Protein AF-A0A7Y4X8D6-F1 (afdb_monomer_lite)

Radius of gyration: 16.33 Å; chains: 1; bounding box: 39×43×37 Å

Sequence (96 aa):
YNPEPPKVGVRRAIATDPLPDTLFKPASALRHGAYKLLHDYETGRDELYDLRNDLGELRDLAAVNQRLTATLRQRLDAALRRVKARRPSKNEQFQP

Secondary structure (DSSP, 8-state):
--PPPP----------S---TTSSS-EEEEEETTEEEEEETTT--EEEEETTT-TT-----TTT-HHHHHHHHHHHHHHHHHTTPPPPPP-TT---

Structure (mmCIF, N/CA/C/O backbone):
data_AF-A0A7Y4X8D6-F1
#
_entry.id   AF-A0A7Y4X8D6-F1
#
loop_
_atom_site.group_PDB
_atom_site.id
_atom_site.type_symbol
_atom_site.label_atom_id
_atom_site.label_alt_id
_atom_site.label_comp_id
_atom_site.label_asym_id
_atom_site.label_entity_id
_atom_site.label_seq_id
_atom_site.pdbx_PDB_ins_code
_atom_site.Cartn_x
_atom_site.Cartn_y
_atom_site.Cartn_z
_atom_site.occupancy
_atom_site.B_iso_or_equiv
_atom_site.auth_seq_id
_atom_site.auth_comp_id
_atom_site.auth_asym_id
_atom_site.auth_atom_id
_atom_site.pdbx_PDB_model_num
ATOM 1 N N . TYR A 1 1 ? -2.034 20.328 -22.906 1.00 38.88 1 TYR A N 1
ATOM 2 C CA . TYR A 1 1 ? -1.358 21.128 -21.869 1.00 38.88 1 TYR A CA 1
ATOM 3 C C . TYR A 1 1 ? -2.441 21.595 -20.917 1.00 38.88 1 TYR A C 1
ATOM 5 O O . TYR A 1 1 ? -3.299 22.349 -21.351 1.00 38.88 1 TYR A O 1
ATOM 13 N N . ASN A 1 2 ? -2.488 21.052 -19.701 1.00 36.91 2 ASN A N 1
ATOM 14 C CA . ASN A 1 2 ? -3.418 21.509 -18.671 1.00 36.91 2 ASN A CA 1
ATOM 15 C C . ASN A 1 2 ? -2.603 22.390 -17.717 1.00 36.91 2 ASN A C 1
ATOM 17 O O . ASN A 1 2 ? -1.747 21.844 -17.020 1.00 36.91 2 ASN A O 1
ATOM 21 N N . PRO A 1 3 ? -2.744 23.723 -17.753 1.00 43.44 3 PRO A N 1
ATOM 22 C CA . PRO A 1 3 ? -2.021 24.576 -16.827 1.00 43.44 3 PRO A CA 1
ATOM 23 C C . PRO A 1 3 ? -2.612 24.397 -15.424 1.00 43.44 3 PRO A C 1
ATOM 25 O O . PRO A 1 3 ? -3.791 24.659 -15.201 1.00 43.44 3 PRO A O 1
ATOM 28 N N . GLU 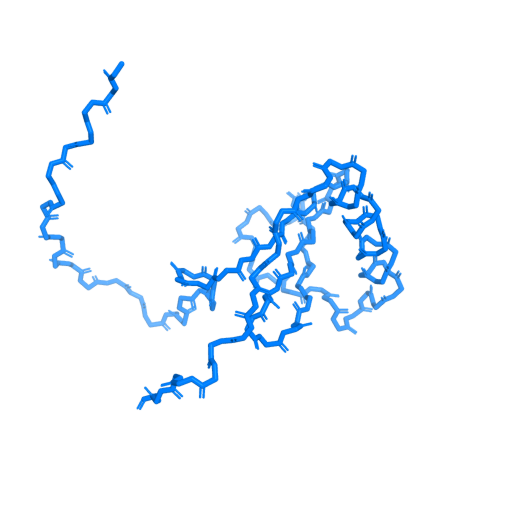A 1 4 ? -1.793 23.929 -14.484 1.00 43.47 4 GLU A N 1
ATOM 29 C CA . GLU A 1 4 ? -2.133 23.937 -13.060 1.00 43.47 4 GLU A CA 1
ATOM 30 C C . GLU A 1 4 ? -2.354 25.395 -12.608 1.00 43.47 4 GLU A C 1
ATOM 32 O O . GLU A 1 4 ? -1.490 26.243 -12.865 1.00 43.47 4 GLU A O 1
ATOM 37 N N . PRO A 1 5 ? -3.477 25.729 -11.950 1.00 42.91 5 PRO A N 1
ATOM 38 C CA . PRO A 1 5 ? -3.671 27.064 -11.403 1.00 42.91 5 PRO A CA 1
ATOM 39 C C . PRO A 1 5 ? -2.715 27.311 -10.221 1.00 42.91 5 PRO A C 1
ATOM 41 O O . PRO A 1 5 ? -2.306 26.370 -9.531 1.00 42.91 5 PRO A O 1
ATOM 44 N N . PRO A 1 6 ? -2.339 28.577 -9.956 1.00 40.50 6 PRO A N 1
ATOM 45 C CA . PRO A 1 6 ? -1.408 28.907 -8.886 1.00 40.50 6 PRO A CA 1
ATOM 46 C C . PRO A 1 6 ? -1.961 28.461 -7.529 1.00 40.50 6 PRO A C 1
ATOM 48 O O . PRO A 1 6 ? -3.134 28.670 -7.218 1.00 40.50 6 PRO A O 1
ATOM 51 N N . LYS A 1 7 ? -1.093 27.860 -6.706 1.00 50.62 7 LYS A N 1
ATOM 52 C CA . LYS A 1 7 ? -1.414 27.435 -5.339 1.00 50.62 7 LYS A CA 1
ATOM 53 C C . LYS A 1 7 ? -1.719 28.664 -4.479 1.00 50.62 7 LYS A C 1
ATOM 55 O O . LYS A 1 7 ? -0.821 29.274 -3.907 1.00 50.62 7 LYS A O 1
ATOM 60 N N . VAL A 1 8 ? -2.995 29.033 -4.403 1.00 40.22 8 VAL A N 1
ATOM 61 C CA . VAL A 1 8 ? -3.491 30.047 -3.471 1.00 40.22 8 VAL A CA 1
ATOM 62 C C . VAL A 1 8 ? -3.442 29.449 -2.069 1.00 40.22 8 VAL A C 1
ATOM 64 O O . VAL A 1 8 ? -4.042 28.409 -1.801 1.00 40.22 8 VAL A O 1
ATOM 67 N N . GLY A 1 9 ? -2.683 30.092 -1.182 1.00 47.12 9 GLY A N 1
ATOM 68 C CA . GLY A 1 9 ? -2.519 29.673 0.203 1.00 47.12 9 GLY A CA 1
ATOM 69 C C . GLY A 1 9 ? -3.855 29.622 0.937 1.00 47.12 9 GLY A C 1
ATOM 70 O O . GLY A 1 9 ? -4.426 30.655 1.278 1.00 47.12 9 GLY A O 1
ATOM 71 N N . VAL A 1 10 ? -4.332 28.414 1.231 1.00 42.50 10 VAL A N 1
ATOM 72 C CA . VAL A 1 10 ? -5.462 28.212 2.136 1.00 42.50 10 VAL A CA 1
ATOM 73 C C . VAL A 1 10 ? -4.906 28.030 3.543 1.00 42.50 10 VAL A C 1
ATOM 75 O O . VAL A 1 10 ? -4.560 26.932 3.967 1.00 42.50 10 VAL A O 1
ATOM 78 N N . ARG A 1 11 ? -4.822 29.136 4.286 1.00 51.25 11 ARG A N 1
ATOM 79 C CA . ARG A 1 11 ? -4.824 29.086 5.750 1.00 51.25 11 ARG A CA 1
ATOM 80 C C . ARG A 1 11 ? -6.267 28.899 6.205 1.00 51.25 11 ARG A C 1
ATOM 82 O O . ARG A 1 11 ? -7.004 29.878 6.250 1.00 51.25 11 ARG A O 1
ATOM 89 N N . ARG A 1 12 ? -6.667 27.680 6.569 1.00 37.16 12 ARG A N 1
ATOM 90 C CA . ARG A 1 12 ? -7.797 27.447 7.482 1.00 37.16 12 ARG A CA 1
ATOM 91 C C . ARG A 1 12 ? -7.523 26.214 8.333 1.00 37.16 12 ARG A C 1
ATOM 93 O O . ARG A 1 12 ? -7.283 25.132 7.815 1.00 37.16 12 ARG A O 1
ATOM 100 N N . ALA A 1 13 ? -7.533 26.442 9.640 1.00 48.72 13 ALA A N 1
ATOM 101 C CA . ALA A 1 13 ? -7.470 25.436 10.681 1.00 48.72 13 ALA A CA 1
ATOM 102 C C . ALA A 1 13 ? -8.650 24.464 10.554 1.00 48.72 13 ALA A C 1
ATOM 104 O O . ALA A 1 13 ? -9.793 24.914 10.515 1.00 48.72 13 ALA A O 1
ATOM 105 N N . ILE A 1 14 ? -8.372 23.161 10.504 1.00 41.81 14 ILE A N 1
ATOM 106 C CA . ILE A 1 14 ? -9.354 22.096 10.729 1.00 41.81 14 ILE A CA 1
ATOM 107 C C . ILE A 1 14 ? -8.620 20.818 11.160 1.00 41.81 14 ILE A C 1
ATOM 109 O O . ILE A 1 14 ? -7.744 20.348 10.447 1.00 41.81 14 ILE A O 1
ATOM 113 N N . ALA A 1 15 ? -9.034 20.315 12.327 1.00 36.59 15 ALA A N 1
ATOM 114 C CA . ALA A 1 15 ? -8.813 18.994 12.921 1.00 36.59 15 ALA A CA 1
ATOM 115 C C . ALA A 1 15 ? -7.372 18.565 13.265 1.00 36.59 15 ALA A C 1
ATOM 117 O O . ALA A 1 15 ? -6.516 18.342 12.418 1.00 36.59 15 ALA A O 1
ATOM 118 N N . THR A 1 16 ? -7.148 18.370 14.564 1.00 40.91 16 THR A N 1
ATOM 119 C CA . THR A 1 16 ? -6.034 17.638 15.177 1.00 40.91 16 THR A CA 1
ATOM 120 C C . THR A 1 16 ? -6.178 16.128 14.958 1.00 40.91 16 THR A C 1
ATOM 122 O O . THR A 1 16 ? -6.208 15.370 15.922 1.00 40.91 16 THR A O 1
ATOM 125 N N . ASP A 1 17 ? -6.294 15.694 13.709 1.00 47.75 17 ASP A N 1
ATOM 126 C CA . ASP A 1 17 ? -6.020 14.309 13.337 1.00 47.75 17 ASP A CA 1
ATOM 127 C C . ASP A 1 17 ? -4.644 14.309 12.668 1.00 47.75 17 ASP A C 1
ATOM 129 O O . ASP A 1 17 ? -4.389 15.184 11.830 1.00 47.75 17 ASP A O 1
ATOM 133 N N . PRO A 1 18 ? -3.711 13.411 13.041 1.00 49.50 18 PRO A N 1
ATOM 134 C CA . PRO A 1 18 ? -2.473 13.293 12.295 1.00 49.50 18 PRO A CA 1
ATOM 135 C C . PRO A 1 18 ? -2.857 12.984 10.850 1.00 49.50 18 PRO A C 1
ATOM 137 O O . PRO A 1 18 ? -3.483 11.965 10.559 1.00 49.50 18 PRO A O 1
ATOM 140 N N . LEU A 1 19 ? -2.533 13.919 9.958 1.00 51.31 19 LEU A N 1
ATOM 141 C CA . LEU A 1 19 ? -2.602 13.709 8.521 1.00 51.31 19 LEU A CA 1
ATOM 142 C C . LEU A 1 19 ? -1.964 12.345 8.222 1.00 51.31 19 LEU A C 1
ATOM 144 O O . LEU A 1 19 ? -0.907 12.065 8.796 1.00 51.31 19 LEU A O 1
ATOM 148 N N . PRO A 1 20 ? -2.568 11.496 7.371 1.00 54.91 20 PRO A N 1
ATOM 149 C CA . PRO A 1 20 ? -1.954 10.222 7.037 1.00 54.91 20 PRO A CA 1
ATOM 150 C C . PRO A 1 20 ? -0.524 10.498 6.566 1.00 54.91 20 PRO A C 1
ATOM 152 O O . PRO A 1 20 ? -0.296 11.424 5.779 1.00 54.91 20 PRO A O 1
ATOM 155 N N . ASP A 1 21 ? 0.431 9.707 7.061 1.00 55.94 21 ASP A N 1
ATOM 156 C CA . ASP A 1 21 ? 1.885 9.852 6.860 1.00 55.94 21 ASP A CA 1
ATOM 157 C C . ASP A 1 21 ? 2.320 9.945 5.378 1.00 55.94 21 ASP A C 1
ATOM 159 O O . ASP A 1 21 ? 3.494 10.136 5.071 1.00 55.94 21 ASP A O 1
ATOM 163 N N . THR A 1 22 ? 1.378 9.800 4.451 1.00 52.69 22 THR A N 1
ATOM 164 C CA . THR A 1 22 ? 1.503 9.620 3.009 1.00 52.69 22 THR A CA 1
ATOM 165 C C . THR A 1 22 ? 1.508 10.926 2.212 1.00 52.69 22 THR A C 1
ATOM 167 O O . THR A 1 22 ? 1.813 10.903 1.021 1.00 52.69 22 THR A O 1
ATOM 170 N N . LEU A 1 23 ? 1.215 12.077 2.831 1.00 60.81 23 LEU A N 1
ATOM 171 C CA . LEU A 1 23 ? 0.979 13.339 2.111 1.00 60.81 23 LEU A CA 1
ATOM 172 C C . LEU A 1 23 ? 2.193 13.913 1.355 1.00 60.81 23 LEU A C 1
ATOM 174 O O . LEU A 1 23 ? 1.994 14.713 0.443 1.00 60.81 23 LEU A O 1
ATOM 178 N N . PHE A 1 24 ? 3.424 13.480 1.657 1.00 65.38 24 PHE A N 1
ATOM 179 C CA . PHE A 1 24 ? 4.632 13.923 0.937 1.00 65.38 24 PHE A CA 1
ATOM 180 C C . PHE A 1 24 ? 5.682 12.829 0.698 1.00 65.38 24 PHE A C 1
ATOM 182 O O . PHE A 1 24 ? 6.793 13.140 0.271 1.00 65.38 24 PHE A O 1
ATOM 189 N N . LYS A 1 25 ? 5.344 11.557 0.935 1.00 76.88 25 LYS A N 1
ATOM 190 C CA . LYS A 1 25 ? 6.308 10.454 0.852 1.00 76.88 25 LYS A CA 1
ATOM 191 C C . LYS A 1 25 ? 6.167 9.684 -0.456 1.00 76.88 25 LYS A C 1
ATOM 193 O O . LYS A 1 25 ? 5.047 9.481 -0.935 1.00 76.88 25 LYS A O 1
ATOM 198 N N . PRO A 1 26 ? 7.273 9.217 -1.056 1.00 89.19 26 PRO A N 1
ATOM 199 C CA . PRO A 1 26 ? 7.186 8.299 -2.172 1.00 89.19 26 PRO A CA 1
ATOM 200 C C . PRO A 1 26 ? 6.487 7.012 -1.724 1.00 89.19 26 PRO A C 1
ATOM 202 O O . PRO A 1 26 ? 6.946 6.318 -0.818 1.00 89.19 26 PRO A O 1
ATOM 205 N N . ALA A 1 27 ? 5.404 6.664 -2.415 1.00 91.75 27 ALA A N 1
ATOM 206 C CA . ALA A 1 27 ? 4.631 5.466 -2.127 1.00 91.75 27 ALA A CA 1
ATOM 207 C C . ALA A 1 27 ? 4.188 4.744 -3.406 1.00 91.75 27 ALA A C 1
ATOM 209 O O . ALA A 1 27 ? 4.223 5.277 -4.518 1.00 91.75 27 ALA A O 1
ATOM 210 N N . SER A 1 28 ? 3.770 3.492 -3.264 1.00 94.19 28 SER A N 1
ATOM 211 C CA . SER A 1 28 ? 3.096 2.734 -4.321 1.00 94.19 28 SER A CA 1
ATOM 212 C C . SER A 1 28 ? 1.859 2.052 -3.774 1.00 94.19 28 SER A C 1
ATOM 214 O O . SER A 1 28 ? 1.881 1.535 -2.666 1.00 94.19 28 SER A O 1
ATOM 216 N N . ALA A 1 29 ? 0.790 2.017 -4.566 1.00 94.81 29 ALA A N 1
ATOM 217 C CA . ALA A 1 29 ? -0.479 1.431 -4.155 1.00 94.81 29 ALA A CA 1
ATOM 218 C C . ALA A 1 29 ? -0.903 0.285 -5.078 1.00 94.81 29 ALA A C 1
ATOM 220 O O . ALA A 1 29 ? -0.679 0.327 -6.290 1.00 94.81 29 ALA A O 1
ATOM 221 N N . LEU A 1 30 ? -1.577 -0.715 -4.510 1.00 96.19 30 LEU A N 1
ATOM 222 C CA . LEU A 1 30 ? -2.276 -1.767 -5.244 1.00 96.19 30 LEU A CA 1
ATOM 223 C C . LEU A 1 30 ? -3.701 -1.897 -4.712 1.00 96.19 30 LEU A C 1
ATOM 225 O O . LEU A 1 30 ? -3.899 -2.225 -3.546 1.00 96.19 30 LEU A O 1
ATOM 229 N N . ARG A 1 31 ? -4.698 -1.737 -5.585 1.00 95.81 31 ARG A N 1
ATOM 230 C CA . ARG A 1 31 ? -6.083 -2.109 -5.276 1.00 95.81 31 ARG A CA 1
ATOM 231 C C . ARG A 1 31 ? -6.392 -3.490 -5.842 1.00 95.81 31 ARG A C 1
ATOM 233 O O . ARG A 1 31 ? -6.175 -3.741 -7.027 1.00 95.81 31 ARG A O 1
ATOM 240 N N . HIS A 1 32 ? -6.924 -4.376 -5.007 1.00 95.12 32 HIS A N 1
ATOM 241 C CA . HIS A 1 32 ? -7.374 -5.701 -5.413 1.00 95.12 32 HIS A CA 1
ATOM 242 C C . HIS A 1 32 ? -8.702 -6.054 -4.735 1.00 95.12 32 HIS A C 1
ATOM 244 O O . HIS A 1 32 ? -8.757 -6.339 -3.539 1.00 95.12 32 HIS A O 1
ATOM 250 N N . GLY A 1 33 ? -9.784 -6.041 -5.518 1.00 94.88 33 GLY A N 1
ATOM 251 C CA . GLY A 1 33 ? -11.136 -6.222 -4.992 1.00 94.88 33 GLY A CA 1
ATOM 252 C C . GLY A 1 33 ? -11.510 -5.102 -4.016 1.00 94.88 33 GLY A C 1
ATOM 253 O O . GLY A 1 33 ? -11.412 -3.919 -4.355 1.00 94.88 33 GLY A O 1
ATOM 254 N N . ALA A 1 34 ? -11.929 -5.489 -2.809 1.00 95.94 34 ALA A N 1
ATOM 255 C CA . ALA A 1 34 ? -12.263 -4.567 -1.724 1.00 95.94 34 ALA A CA 1
ATOM 256 C C . ALA A 1 34 ? -11.029 -3.956 -1.041 1.00 95.94 34 ALA A C 1
ATOM 258 O O . ALA A 1 34 ? -11.155 -2.935 -0.381 1.00 95.94 34 ALA A O 1
ATOM 259 N N . TYR A 1 35 ? -9.842 -4.539 -1.212 1.00 97.00 35 TYR A N 1
ATOM 260 C CA . TYR A 1 35 ? -8.667 -4.138 -0.447 1.00 97.00 35 TYR A CA 1
ATOM 261 C C . TYR A 1 35 ? -7.750 -3.201 -1.225 1.00 97.00 35 TYR A C 1
ATOM 263 O O . TYR A 1 35 ? -7.547 -3.360 -2.435 1.00 97.00 35 TYR A O 1
ATOM 271 N N . LYS A 1 36 ? -7.146 -2.258 -0.506 1.00 96.50 36 LYS A N 1
ATOM 272 C CA . LYS A 1 36 ? -6.050 -1.412 -0.975 1.00 96.50 36 LYS A CA 1
ATOM 273 C C . LYS A 1 36 ? -4.829 -1.659 -0.103 1.00 96.50 36 LYS A C 1
ATOM 275 O O . LYS A 1 36 ? -4.921 -1.574 1.114 1.00 96.50 36 LYS A O 1
ATOM 280 N N . LEU A 1 37 ? -3.702 -1.941 -0.742 1.00 97.50 37 LEU A N 1
ATOM 281 C CA . LEU A 1 37 ? -2.385 -1.924 -0.123 1.00 97.50 37 LEU A CA 1
ATOM 282 C C . LEU A 1 37 ? -1.680 -0.622 -0.504 1.00 97.50 37 LEU A C 1
ATOM 284 O O . LEU A 1 37 ? -1.685 -0.259 -1.685 1.00 97.50 37 LEU A O 1
ATOM 288 N N . LEU A 1 38 ? -1.035 0.021 0.461 1.00 95.44 38 LEU A N 1
ATOM 289 C CA . LEU A 1 38 ? -0.085 1.104 0.242 1.00 95.44 38 LEU A CA 1
ATOM 290 C C . LEU A 1 38 ? 1.287 0.697 0.788 1.00 95.44 38 LEU A C 1
ATOM 292 O O . LEU A 1 38 ? 1.374 0.127 1.867 1.00 95.44 38 LEU A O 1
ATOM 296 N N . HIS A 1 39 ? 2.343 0.969 0.028 1.00 95.06 39 HIS A N 1
ATOM 297 C CA . HIS A 1 39 ? 3.728 0.752 0.429 1.00 95.06 39 HIS A CA 1
ATOM 298 C C . HIS A 1 39 ? 4.459 2.092 0.507 1.00 95.06 39 HIS A C 1
ATOM 300 O O . HIS A 1 39 ? 4.546 2.788 -0.508 1.00 95.06 39 HIS A O 1
ATOM 306 N N . ASP A 1 40 ? 4.993 2.416 1.683 1.00 91.69 40 ASP A N 1
ATOM 307 C CA . ASP A 1 40 ? 5.842 3.580 1.945 1.00 91.69 40 ASP A CA 1
ATOM 308 C C . ASP A 1 40 ? 7.316 3.210 1.703 1.00 91.69 40 ASP A C 1
ATOM 310 O O . ASP A 1 40 ? 7.853 2.295 2.331 1.00 91.69 40 ASP A O 1
ATOM 314 N N . TYR A 1 41 ? 7.985 3.923 0.791 1.00 89.12 41 TYR A N 1
ATOM 315 C CA . TYR A 1 41 ? 9.390 3.663 0.465 1.00 89.12 41 TYR A CA 1
ATOM 316 C C . TYR A 1 41 ? 10.392 4.303 1.435 1.00 89.12 41 TYR A C 1
ATOM 318 O O . TYR A 1 41 ? 11.553 3.896 1.433 1.00 89.12 41 TYR A O 1
ATOM 326 N N . GLU A 1 42 ? 9.991 5.282 2.248 1.00 86.00 42 GLU A N 1
ATOM 327 C CA . GLU A 1 42 ? 10.862 5.874 3.270 1.00 86.00 42 GLU A CA 1
ATOM 328 C C . GLU A 1 42 ? 10.986 4.956 4.481 1.00 86.00 42 GLU A C 1
ATOM 330 O O . GLU A 1 42 ? 12.089 4.705 4.967 1.00 86.00 42 GLU A O 1
ATOM 335 N N . THR A 1 43 ? 9.852 4.441 4.958 1.00 87.56 43 THR A N 1
ATOM 336 C CA . THR A 1 43 ? 9.808 3.596 6.161 1.00 87.56 43 THR A CA 1
ATOM 337 C C . THR A 1 43 ? 9.833 2.102 5.847 1.00 87.56 43 THR A C 1
ATOM 339 O O . THR A 1 43 ? 10.111 1.288 6.726 1.00 87.56 43 THR A O 1
ATOM 342 N N . GLY A 1 44 ? 9.536 1.716 4.604 1.00 89.94 44 GLY A N 1
ATOM 343 C CA . GLY A 1 44 ? 9.368 0.321 4.200 1.00 89.94 44 GLY A CA 1
ATOM 344 C C . GLY A 1 44 ? 8.056 -0.307 4.681 1.00 89.94 44 GLY A C 1
ATOM 345 O O . GLY A 1 44 ? 7.848 -1.503 4.456 1.00 89.94 44 GLY A O 1
ATOM 346 N N . ARG A 1 45 ? 7.187 0.470 5.340 1.00 93.56 45 ARG A N 1
ATOM 347 C CA . ARG A 1 45 ? 5.921 -0.003 5.902 1.00 93.56 45 ARG A CA 1
ATOM 348 C C . ARG A 1 45 ? 4.892 -0.287 4.815 1.00 93.56 45 ARG A C 1
ATOM 350 O O . ARG A 1 45 ? 4.859 0.361 3.770 1.00 93.56 45 ARG A O 1
ATOM 357 N N . ASP A 1 46 ? 4.033 -1.251 5.120 1.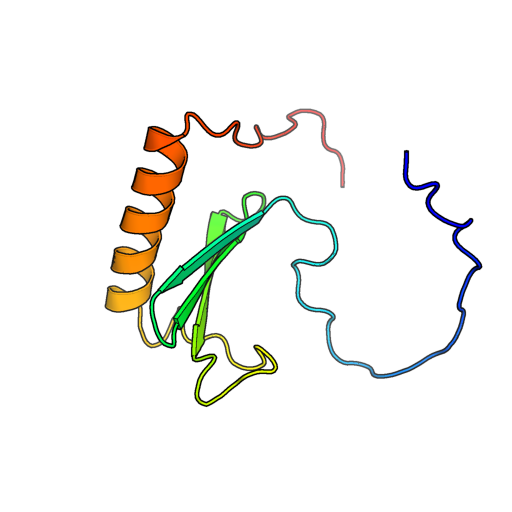00 95.62 46 ASP A N 1
ATOM 358 C CA . ASP A 1 46 ? 2.855 -1.581 4.333 1.00 95.62 46 ASP A CA 1
ATOM 359 C C . ASP A 1 46 ? 1.603 -1.264 5.155 1.00 95.62 46 ASP A C 1
ATOM 361 O O . ASP A 1 46 ? 1.520 -1.648 6.321 1.00 95.62 46 ASP A O 1
ATOM 365 N N . GLU A 1 47 ? 0.635 -0.602 4.531 1.00 95.56 47 GLU A N 1
ATOM 366 C CA . GLU A 1 47 ? -0.676 -0.273 5.098 1.00 95.56 47 GLU A CA 1
ATOM 367 C C . GLU A 1 47 ? -1.761 -0.980 4.283 1.00 95.56 47 GLU A C 1
ATOM 369 O O . GLU A 1 47 ? -1.659 -1.100 3.054 1.00 95.56 47 GLU A O 1
ATOM 374 N N . LEU A 1 48 ? -2.800 -1.477 4.956 1.00 96.69 48 LEU A N 1
ATOM 375 C CA . LEU A 1 48 ? -3.867 -2.253 4.327 1.00 96.69 48 LEU A CA 1
ATOM 376 C C . LEU A 1 48 ? -5.241 -1.716 4.724 1.00 96.69 48 LEU A C 1
ATOM 378 O O . LEU A 1 48 ? -5.591 -1.733 5.897 1.00 96.69 48 LEU A O 1
ATOM 382 N N . TYR A 1 49 ? -6.064 -1.373 3.737 1.00 95.88 49 TYR A N 1
ATOM 383 C CA . TYR A 1 49 ? -7.407 -0.832 3.952 1.00 95.88 49 TYR A CA 1
ATOM 384 C C . TYR A 1 49 ? -8.474 -1.681 3.264 1.00 95.88 49 TYR A C 1
ATOM 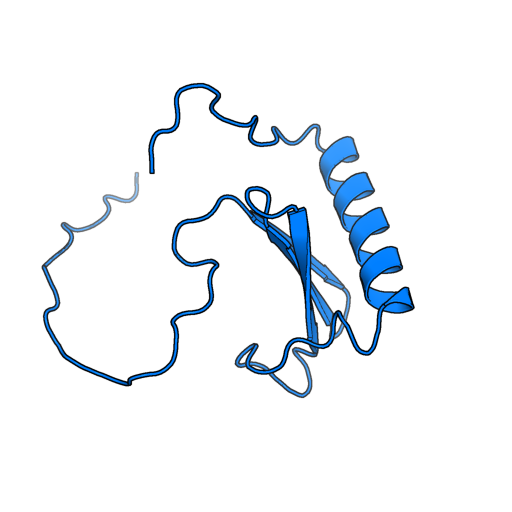386 O O . TYR A 1 49 ? -8.274 -2.169 2.148 1.00 95.88 49 TYR A O 1
ATOM 394 N N . ASP A 1 50 ? -9.623 -1.844 3.921 1.00 95.44 50 ASP A N 1
ATOM 395 C CA . ASP A 1 50 ? -10.826 -2.442 3.339 1.00 95.44 50 ASP A CA 1
ATOM 396 C C . ASP A 1 50 ? -11.753 -1.336 2.825 1.00 95.44 50 ASP A C 1
ATOM 398 O O . ASP A 1 50 ? -12.613 -0.840 3.546 1.00 95.44 50 ASP A O 1
ATOM 402 N N . LEU A 1 51 ? -11.619 -0.986 1.548 1.00 93.25 51 LEU A N 1
ATOM 403 C CA . LEU A 1 51 ? -12.389 0.081 0.911 1.00 93.25 51 LEU A CA 1
ATOM 404 C C . LEU A 1 51 ? -13.890 -0.216 0.812 1.00 93.25 51 LEU A C 1
ATOM 406 O O . LEU A 1 51 ? -14.654 0.665 0.431 1.00 93.25 51 LEU A O 1
ATOM 410 N N . ARG A 1 52 ? -14.342 -1.447 1.085 1.00 93.94 52 ARG A N 1
ATOM 411 C CA . ARG A 1 52 ? -15.780 -1.746 1.107 1.00 93.94 52 ARG A CA 1
ATOM 412 C C . ARG A 1 52 ? -16.428 -1.246 2.393 1.00 93.94 52 ARG A C 1
ATOM 414 O O . ARG A 1 52 ? -17.556 -0.766 2.346 1.00 93.94 52 ARG A O 1
ATOM 421 N N . ASN A 1 53 ? -15.728 -1.400 3.512 1.00 91.12 53 ASN A N 1
ATOM 422 C CA . ASN A 1 53 ? -16.237 -1.076 4.844 1.00 91.12 53 ASN A CA 1
ATOM 423 C C . ASN A 1 53 ? -15.650 0.232 5.396 1.00 91.12 53 ASN A C 1
ATOM 425 O O . ASN A 1 53 ? -16.216 0.815 6.314 1.00 91.12 53 ASN A O 1
ATOM 429 N N . ASP A 1 54 ? -14.539 0.692 4.823 1.00 90.44 54 ASP A N 1
ATOM 430 C CA . ASP A 1 54 ? -13.778 1.863 5.239 1.00 90.44 54 ASP A CA 1
ATOM 431 C C . ASP A 1 54 ? -13.261 2.628 4.008 1.00 90.44 54 ASP A C 1
ATOM 433 O O . ASP A 1 54 ? -12.095 2.558 3.619 1.00 90.44 54 ASP A O 1
ATOM 437 N N . LEU A 1 55 ? -14.169 3.358 3.355 1.00 89.81 55 LEU A N 1
ATOM 438 C CA . LEU A 1 55 ? -13.843 4.206 2.201 1.00 89.81 55 LEU A CA 1
ATOM 439 C C . LEU A 1 55 ? -12.909 5.372 2.556 1.00 89.81 55 LEU A C 1
ATOM 441 O O . LEU A 1 55 ? -12.254 5.906 1.664 1.00 89.81 55 LEU A O 1
ATOM 445 N N . GLY A 1 56 ? -12.887 5.780 3.827 1.00 88.88 56 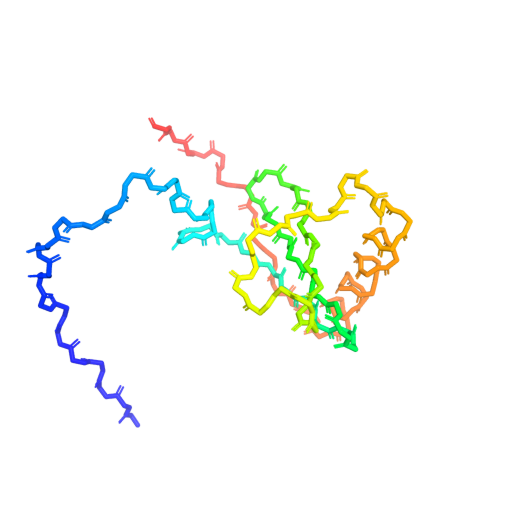GLY A N 1
ATOM 446 C CA . GLY A 1 56 ? -12.046 6.867 4.320 1.00 88.88 56 GLY A CA 1
ATOM 447 C C . GLY A 1 56 ? -10.603 6.454 4.599 1.00 88.88 56 GLY A C 1
ATOM 448 O O . GLY A 1 56 ? -9.806 7.330 4.914 1.00 88.88 56 GLY A O 1
ATOM 449 N N . GLU A 1 57 ? -10.271 5.160 4.485 1.00 89.69 57 GLU A N 1
ATOM 450 C CA . GLU A 1 57 ? -8.939 4.620 4.799 1.00 89.69 57 GLU A CA 1
ATOM 451 C C . GLU A 1 57 ? -8.500 4.979 6.234 1.00 89.69 57 GLU A C 1
ATOM 453 O O . GLU A 1 57 ? -7.344 5.301 6.497 1.00 89.69 57 GLU A O 1
ATOM 458 N N . LEU A 1 58 ? -9.448 4.949 7.176 1.00 89.12 58 LEU A N 1
ATOM 459 C CA . LEU A 1 58 ? -9.239 5.365 8.563 1.00 89.12 58 LEU A CA 1
ATOM 460 C C . LEU A 1 58 ? -8.604 4.269 9.421 1.00 89.12 58 LEU A C 1
ATOM 462 O O . LEU A 1 58 ? -8.015 4.556 10.464 1.00 89.12 58 LEU A O 1
ATOM 466 N N . ARG A 1 59 ? -8.743 3.004 9.017 1.00 91.19 59 ARG A N 1
ATOM 467 C CA . ARG A 1 59 ? -8.291 1.853 9.792 1.00 91.19 59 ARG A CA 1
ATOM 468 C C . ARG A 1 59 ? -7.281 1.023 9.018 1.00 91.19 59 ARG A C 1
ATOM 470 O O . ARG A 1 59 ? -7.644 0.231 8.151 1.00 91.19 59 ARG A O 1
ATOM 477 N N . ASP A 1 60 ? -6.023 1.118 9.435 1.00 94.50 60 ASP A N 1
ATOM 478 C CA . ASP A 1 60 ? -4.981 0.208 8.968 1.00 94.50 60 ASP A CA 1
ATOM 479 C C . ASP A 1 60 ? -5.197 -1.208 9.535 1.00 94.50 60 ASP A C 1
ATOM 481 O O . ASP A 1 60 ? -5.248 -1.442 10.747 1.00 94.50 60 ASP A O 1
ATOM 485 N N . LEU A 1 61 ? -5.348 -2.172 8.631 1.00 95.44 61 LEU A N 1
ATOM 486 C CA . LEU A 1 61 ? -5.529 -3.593 8.907 1.00 95.44 61 LEU A CA 1
ATOM 487 C C . LEU A 1 61 ? -4.235 -4.391 8.718 1.00 95.44 61 LEU A C 1
ATOM 489 O O . LEU A 1 61 ? -4.266 -5.611 8.890 1.00 95.44 61 LEU A O 1
ATOM 493 N N . ALA A 1 62 ? -3.108 -3.762 8.372 1.00 94.69 62 ALA A N 1
ATOM 494 C CA . ALA A 1 62 ? -1.887 -4.468 7.994 1.00 94.69 62 ALA A CA 1
ATOM 495 C C . ALA A 1 62 ? -1.364 -5.384 9.109 1.00 94.69 62 ALA A C 1
ATOM 497 O O . ALA A 1 62 ? -1.013 -6.538 8.843 1.00 94.69 62 ALA A O 1
ATOM 498 N N . ALA A 1 63 ? -1.387 -4.901 10.356 1.00 93.94 63 ALA A N 1
ATOM 499 C CA . ALA A 1 63 ? -0.964 -5.659 11.534 1.00 93.94 63 ALA A CA 1
ATOM 500 C C . ALA A 1 63 ? -1.924 -6.807 11.894 1.00 93.94 63 ALA A C 1
ATOM 502 O O . ALA A 1 63 ? -1.490 -7.828 12.428 1.00 93.94 63 ALA A O 1
ATOM 503 N N . VAL A 1 64 ? -3.216 -6.650 11.582 1.00 95.94 64 VAL A N 1
ATOM 504 C CA . VAL A 1 64 ? -4.272 -7.633 11.874 1.00 95.94 64 VAL A CA 1
ATOM 505 C C . VAL A 1 64 ? -4.321 -8.723 10.799 1.00 95.94 64 VAL A C 1
ATOM 507 O O . VAL A 1 64 ? -4.501 -9.897 11.106 1.00 95.94 64 VAL A O 1
ATOM 510 N N . ASN A 1 65 ? -4.116 -8.351 9.535 1.00 95.69 65 ASN A N 1
ATOM 511 C CA . ASN A 1 65 ? -4.255 -9.216 8.364 1.00 95.69 65 ASN A CA 1
ATOM 512 C C . ASN A 1 65 ? -2.922 -9.434 7.629 1.00 95.69 65 ASN A C 1
ATOM 514 O O . ASN A 1 65 ? -2.857 -9.394 6.401 1.00 95.69 65 ASN A O 1
ATOM 518 N N . GLN A 1 66 ? -1.861 -9.751 8.373 1.00 96.56 66 GLN A N 1
ATOM 519 C CA . GLN A 1 66 ? -0.484 -9.876 7.864 1.00 96.56 66 GLN A CA 1
ATOM 520 C C . GLN A 1 66 ? -0.351 -10.794 6.638 1.00 96.56 66 GLN A C 1
ATOM 522 O O . GLN A 1 66 ? 0.383 -10.489 5.698 1.00 96.56 66 GLN A O 1
ATOM 527 N N . ARG A 1 67 ? -1.099 -11.906 6.604 1.00 97.62 67 ARG A N 1
ATOM 528 C CA . ARG A 1 67 ? -1.104 -12.834 5.461 1.00 97.62 67 ARG A CA 1
ATOM 529 C C . ARG A 1 67 ? -1.629 -12.173 4.183 1.00 97.62 67 ARG A C 1
ATOM 531 O O . ARG A 1 67 ? -1.066 -12.378 3.104 1.00 97.62 67 ARG A O 1
ATOM 538 N N . LEU A 1 68 ? -2.711 -11.401 4.291 1.00 96.75 68 LEU A N 1
ATOM 539 C CA . LEU A 1 68 ? -3.290 -10.678 3.160 1.00 96.75 68 LEU A CA 1
ATOM 540 C C . LEU A 1 68 ? -2.363 -9.537 2.728 1.00 96.75 68 LEU A C 1
ATOM 542 O O . LEU A 1 68 ? -2.096 -9.410 1.534 1.00 96.75 68 LEU A O 1
ATOM 546 N N . THR A 1 69 ? -1.807 -8.792 3.687 1.00 97.25 69 THR A N 1
ATOM 547 C CA . THR A 1 69 ? -0.805 -7.743 3.447 1.00 97.25 69 THR A CA 1
ATOM 548 C C . THR A 1 69 ? 0.370 -8.285 2.635 1.00 97.25 69 THR A C 1
ATOM 550 O O . THR A 1 69 ? 0.646 -7.783 1.549 1.00 97.25 69 THR A O 1
ATOM 553 N N . ALA A 1 70 ? 0.988 -9.386 3.078 1.00 97.50 70 ALA A N 1
ATOM 554 C CA . ALA A 1 70 ? 2.109 -10.015 2.378 1.00 97.50 70 ALA A CA 1
ATOM 555 C C . ALA A 1 70 ? 1.732 -10.495 0.965 1.00 97.50 70 ALA A C 1
ATOM 557 O O . ALA A 1 70 ? 2.492 -10.318 0.012 1.00 97.50 70 ALA A O 1
ATOM 558 N N . THR A 1 71 ? 0.531 -11.059 0.805 1.00 98.06 71 THR A N 1
ATOM 559 C CA . THR A 1 71 ? 0.032 -11.519 -0.502 1.00 98.06 71 THR A CA 1
ATOM 560 C C . THR A 1 71 ? -0.125 -10.354 -1.479 1.00 98.06 71 THR A C 1
ATOM 562 O O . THR A 1 71 ? 0.307 -10.433 -2.633 1.00 98.06 71 THR A O 1
ATOM 565 N N . LEU A 1 72 ? -0.740 -9.253 -1.040 1.00 97.88 72 LEU A N 1
ATOM 566 C CA . LEU A 1 72 ? -0.893 -8.065 -1.876 1.00 97.88 72 LEU A CA 1
ATOM 567 C C . LEU A 1 72 ? 0.452 -7.386 -2.131 1.00 97.88 72 LEU A C 1
ATOM 569 O O . LEU A 1 72 ? 0.673 -6.904 -3.241 1.00 97.88 72 LEU A O 1
ATOM 573 N N . ARG A 1 73 ? 1.374 -7.418 -1.164 1.00 97.75 73 ARG A N 1
ATOM 574 C CA . ARG A 1 73 ? 2.721 -6.868 -1.317 1.00 97.75 73 ARG A CA 1
ATOM 575 C C . ARG A 1 73 ? 3.494 -7.580 -2.418 1.00 97.75 73 ARG A C 1
ATOM 577 O O . ARG A 1 73 ? 4.014 -6.935 -3.325 1.00 97.75 73 ARG A O 1
ATOM 584 N N . GLN A 1 74 ? 3.469 -8.911 -2.426 1.00 98.00 74 GLN A N 1
ATOM 585 C CA . GLN A 1 74 ? 4.072 -9.708 -3.497 1.00 98.00 74 GLN A CA 1
ATOM 586 C C . GLN A 1 74 ? 3.469 -9.392 -4.871 1.00 98.00 74 GLN A C 1
ATOM 588 O O . GLN A 1 74 ? 4.191 -9.313 -5.870 1.00 98.00 74 GLN A O 1
ATOM 593 N N . ARG A 1 75 ? 2.148 -9.182 -4.936 1.00 97.44 75 ARG A N 1
ATOM 594 C CA . ARG A 1 75 ? 1.457 -8.795 -6.175 1.00 97.44 75 ARG A CA 1
ATOM 595 C C . ARG A 1 75 ? 1.848 -7.399 -6.642 1.00 97.44 75 ARG A C 1
ATOM 597 O O . ARG A 1 75 ? 2.075 -7.218 -7.838 1.00 97.44 75 ARG A O 1
ATOM 604 N N . LEU A 1 76 ? 1.957 -6.440 -5.724 1.00 97.06 76 LEU A N 1
ATOM 605 C CA . LEU A 1 76 ? 2.429 -5.090 -6.018 1.00 97.06 76 LEU A CA 1
ATOM 606 C C . LEU A 1 76 ? 3.848 -5.154 -6.588 1.00 97.06 76 LEU A C 1
ATOM 608 O O . LEU A 1 76 ? 4.109 -4.626 -7.666 1.00 97.06 76 LEU A O 1
ATOM 612 N N . ASP A 1 77 ? 4.741 -5.887 -5.927 1.00 96.12 77 ASP A N 1
ATOM 613 C CA . ASP A 1 77 ? 6.117 -6.063 -6.378 1.00 96.12 77 ASP A CA 1
ATOM 614 C C . ASP A 1 77 ? 6.205 -6.709 -7.768 1.00 96.12 77 ASP A C 1
ATOM 616 O O . ASP A 1 77 ? 6.978 -6.257 -8.617 1.00 96.12 77 ASP A O 1
ATOM 620 N N . ALA A 1 78 ? 5.390 -7.733 -8.035 1.00 96.69 78 ALA A N 1
ATOM 621 C CA . ALA A 1 78 ? 5.315 -8.364 -9.349 1.00 96.69 78 ALA A CA 1
ATOM 622 C C . ALA A 1 78 ? 4.805 -7.396 -10.429 1.00 96.69 78 ALA A C 1
ATOM 624 O O . ALA A 1 78 ? 5.375 -7.342 -11.521 1.00 96.69 78 ALA A O 1
ATOM 625 N N . ALA A 1 79 ? 3.774 -6.603 -10.125 1.00 95.12 79 ALA A N 1
ATOM 626 C CA . ALA A 1 79 ? 3.237 -5.603 -11.041 1.00 95.12 79 ALA A CA 1
ATOM 627 C C . ALA A 1 79 ? 4.281 -4.527 -11.376 1.00 95.12 79 ALA A C 1
ATOM 629 O O . ALA A 1 79 ? 4.499 -4.238 -12.552 1.00 95.12 79 ALA A O 1
ATOM 630 N N . LEU A 1 80 ? 4.978 -4.004 -10.362 1.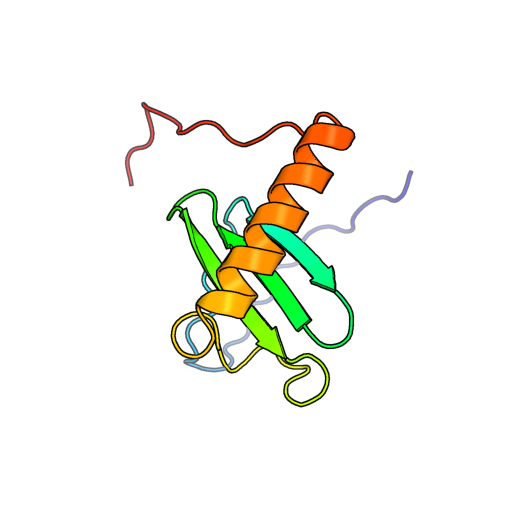00 94.31 80 LEU A N 1
ATOM 631 C CA . LEU A 1 80 ? 6.043 -3.011 -10.524 1.00 94.31 80 LEU A CA 1
ATOM 632 C C . LEU A 1 80 ? 7.207 -3.551 -11.366 1.00 94.31 80 LEU A C 1
ATOM 634 O O . LEU A 1 80 ? 7.684 -2.856 -12.262 1.00 94.31 80 LEU A O 1
ATOM 638 N N . ARG A 1 81 ? 7.640 -4.799 -11.129 1.00 94.75 81 ARG A N 1
ATOM 639 C CA . ARG A 1 81 ? 8.677 -5.451 -11.950 1.00 94.75 81 ARG A CA 1
ATOM 640 C C . ARG A 1 81 ? 8.239 -5.605 -13.402 1.00 94.75 81 ARG A C 1
ATOM 642 O O . ARG A 1 81 ? 9.018 -5.306 -14.302 1.00 94.75 81 ARG A O 1
ATOM 649 N N . ARG A 1 82 ? 6.992 -6.029 -13.634 1.00 95.69 82 ARG A N 1
ATOM 650 C CA . ARG A 1 82 ? 6.442 -6.236 -14.984 1.00 95.69 82 ARG A CA 1
ATOM 6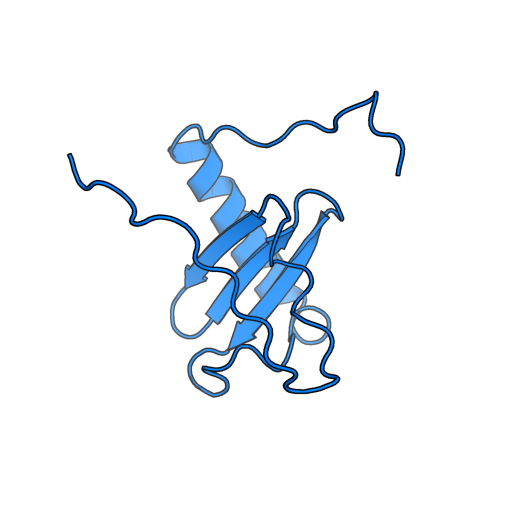51 C C . ARG A 1 82 ? 6.483 -4.962 -15.823 1.00 95.69 82 ARG A C 1
ATOM 653 O O . ARG A 1 82 ? 6.811 -5.028 -17.000 1.00 95.69 82 ARG A O 1
ATOM 660 N N . VAL A 1 83 ? 6.173 -3.816 -15.220 1.00 93.31 83 VAL A N 1
ATOM 661 C CA . VAL A 1 83 ? 6.198 -2.517 -15.914 1.00 93.31 83 VAL A CA 1
ATOM 662 C C . VAL A 1 83 ? 7.559 -1.819 -15.846 1.00 93.31 83 VAL A C 1
ATOM 664 O O . VAL A 1 83 ? 7.681 -0.695 -16.319 1.00 93.31 83 VAL A O 1
ATOM 667 N N . LYS A 1 84 ? 8.579 -2.460 -15.255 1.00 92.38 84 LYS A N 1
ATOM 668 C CA . LYS A 1 84 ? 9.906 -1.871 -15.008 1.00 92.38 84 LYS A CA 1
ATOM 669 C C . LYS A 1 84 ? 9.808 -0.504 -14.310 1.00 92.38 84 LYS A C 1
ATOM 671 O O . LYS A 1 84 ? 10.489 0.449 -14.687 1.00 92.38 84 LYS A O 1
ATOM 676 N N . ALA A 1 85 ? 8.929 -0.403 -13.309 1.00 88.44 85 ALA A N 1
ATOM 677 C CA . ALA A 1 85 ? 8.719 0.835 -12.568 1.00 88.44 85 ALA A CA 1
ATOM 678 C C . ALA A 1 85 ? 10.021 1.293 -11.896 1.00 88.44 85 ALA A C 1
ATOM 680 O O . ALA A 1 85 ? 10.692 0.505 -11.224 1.00 88.44 85 ALA A O 1
ATOM 681 N N . ARG A 1 86 ? 10.351 2.581 -12.040 1.00 85.75 86 ARG A N 1
ATOM 682 C CA . ARG A 1 86 ? 11.436 3.205 -11.275 1.00 85.75 86 ARG A CA 1
ATOM 683 C C . ARG A 1 86 ? 11.018 3.287 -9.811 1.00 85.75 86 ARG A C 1
ATOM 685 O O . ARG A 1 86 ? 9.926 3.766 -9.516 1.00 85.75 86 ARG A O 1
ATOM 692 N N . ARG A 1 87 ? 11.884 2.817 -8.917 1.00 83.56 87 ARG A N 1
ATOM 693 C CA . ARG A 1 87 ? 11.697 2.911 -7.465 1.00 83.56 87 ARG A CA 1
ATOM 694 C C . ARG A 1 87 ? 12.570 4.036 -6.908 1.00 83.56 87 ARG A C 1
ATOM 696 O O . ARG A 1 87 ? 13.642 4.270 -7.471 1.00 83.56 87 ARG A O 1
ATOM 703 N N . PRO A 1 88 ? 12.141 4.720 -5.837 1.00 82.12 88 PRO A N 1
ATOM 704 C CA . PRO A 1 88 ? 13.001 5.664 -5.140 1.00 82.12 88 PRO A CA 1
ATOM 705 C C . PRO A 1 88 ? 14.228 4.934 -4.589 1.00 82.12 88 PRO A C 1
ATOM 707 O O . PRO A 1 88 ? 14.117 3.817 -4.082 1.00 82.12 88 PRO A O 1
ATOM 710 N N . SER A 1 89 ? 15.389 5.569 -4.678 1.00 75.69 89 SER A N 1
ATOM 711 C CA . SER A 1 89 ? 16.577 5.197 -3.913 1.00 75.69 89 SER A CA 1
ATOM 712 C C . SER A 1 89 ? 16.688 6.113 -2.699 1.00 75.69 89 SER A C 1
ATOM 714 O O . SER A 1 89 ? 16.317 7.286 -2.777 1.00 75.69 89 SER A O 1
ATOM 716 N N . LYS A 1 90 ? 17.219 5.598 -1.586 1.00 74.75 90 LYS A N 1
ATOM 717 C CA . LYS A 1 90 ? 17.506 6.422 -0.409 1.00 74.75 90 LYS A CA 1
ATOM 718 C C . LYS A 1 90 ? 18.465 7.548 -0.806 1.00 74.75 90 LYS A C 1
ATOM 720 O O . LYS A 1 90 ? 19.471 7.294 -1.463 1.00 74.75 90 LYS A O 1
ATOM 725 N N . ASN A 1 91 ? 18.153 8.779 -0.411 1.00 74.56 91 ASN A N 1
ATOM 726 C CA . ASN A 1 91 ? 19.095 9.882 -0.531 1.00 74.56 91 ASN A CA 1
ATOM 727 C C . ASN A 1 91 ? 20.081 9.815 0.645 1.00 74.56 91 ASN A C 1
ATOM 729 O O . ASN A 1 91 ? 19.701 10.079 1.783 1.00 74.56 91 ASN A O 1
ATOM 733 N N . GLU A 1 92 ? 21.334 9.444 0.378 1.00 75.19 92 GLU A N 1
ATOM 734 C CA . GLU A 1 92 ? 22.383 9.324 1.405 1.00 75.19 92 GLU A CA 1
ATOM 735 C C . GLU A 1 92 ? 22.787 10.672 2.021 1.00 75.19 92 GLU A C 1
ATOM 737 O O . GLU A 1 92 ? 23.352 10.706 3.108 1.00 75.19 92 GLU A O 1
ATOM 742 N N . GLN A 1 93 ? 22.460 11.784 1.359 1.00 73.38 93 GLN A N 1
ATOM 743 C CA . GLN A 1 93 ? 22.761 13.143 1.818 1.00 73.38 93 GLN A CA 1
ATOM 744 C C . GLN A 1 93 ? 21.598 13.785 2.587 1.00 73.38 93 GLN A C 1
ATOM 746 O O . GLN A 1 93 ? 21.668 14.963 2.932 1.00 73.38 93 GLN A O 1
ATOM 751 N N . PHE A 1 94 ? 20.509 13.047 2.825 1.00 68.19 94 PHE A N 1
ATOM 752 C CA . PHE A 1 94 ? 19.355 13.576 3.540 1.00 68.19 94 PHE A CA 1
ATOM 753 C C . PHE A 1 94 ? 19.714 13.889 4.999 1.00 68.19 94 PHE A C 1
ATOM 755 O O . PHE A 1 94 ? 20.080 12.994 5.763 1.00 68.19 94 PHE A O 1
ATOM 762 N N . GLN A 1 95 ? 19.589 15.163 5.367 1.00 54.69 95 GLN A N 1
ATOM 763 C CA . GLN A 1 95 ? 19.678 15.650 6.740 1.00 54.69 95 GLN A CA 1
ATOM 764 C C . GLN A 1 95 ? 18.272 16.117 7.159 1.00 54.69 95 GLN A C 1
ATOM 766 O O . GLN A 1 95 ? 17.712 16.956 6.448 1.00 54.69 95 GLN A O 1
ATOM 771 N N . PRO A 1 96 ? 17.681 15.529 8.216 1.00 60.44 96 PRO A N 1
ATOM 772 C CA . PRO A 1 96 ? 16.314 15.815 8.655 1.00 60.44 96 PRO A CA 1
ATOM 773 C C . PRO A 1 96 ? 16.147 17.200 9.290 1.00 60.44 96 PRO A C 1
ATOM 775 O O . PRO A 1 96 ? 17.135 17.727 9.852 1.00 60.44 96 PRO A O 1
#

Foldseek 3Di:
DDDDDDPDDDPDDDDPDPDPPPPPFDWDWDDDPQKIWIAGPVVRDIFMDRCVVCVPSPDTCCVVCVVVRVVVVVVRVVVCVVVVPDDDDDDPPDDD

pLDDT: mean 79.78, std 20.91, range [36.59, 98.06]